Protein AF-A0A960L8F0-F1 (afdb_monomer)

Radius of gyration: 29.49 Å; Cα contacts (8 Å, |Δi|>4): 24; chains: 1; bounding box: 63×46×72 Å

Sequence (136 aa):
MMAVSHLLGERHRERATGEPYESGIVGTGELRGRLSINFYVVGLLFVIFDLEAAFLFAWAIVAVEAGWAGYAGMLVFLVLLGVGLVYEWRQGALDWGRTRRAIERALAARESSRRPVTLAGVPFERGTPVGTKGRR

pLDDT: mean 80.23, std 14.78, range [45.62, 97.44]

Foldseek 3Di:
DVVVCVVPPDDDDDPCPPADDDPPDHDDDDPPDPDDCLVVVVVVLVVVVVVLVVVVVVCVVCVVVCPPVSVVVNVVVVVVNVVVVVVCVVVCSVPPPPVVVVVVVVVVVVVVVDDPPPPPPDDDDPDDPPDDDDDD

Mean predicted aligned error: 14.18 Å

Structure (mmCIF, N/CA/C/O backbone):
data_AF-A0A960L8F0-F1
#
_entry.id   AF-A0A960L8F0-F1
#
loop_
_atom_site.group_PDB
_atom_site.id
_atom_site.type_symbol
_atom_site.label_atom_id
_atom_site.label_alt_id
_atom_site.label_comp_id
_atom_site.label_asym_id
_atom_site.label_entity_id
_atom_site.label_seq_id
_atom_site.pdbx_PDB_ins_code
_atom_site.Cartn_x
_atom_site.Cartn_y
_atom_site.Cartn_z
_atom_site.occupancy
_atom_site.B_iso_or_equiv
_atom_site.auth_seq_id
_atom_site.auth_comp_id
_atom_site.auth_asym_id
_atom_site.auth_atom_id
_atom_site.pdbx_PDB_model_num
ATOM 1 N N . MET A 1 1 ? 15.572 24.011 17.876 1.00 78.44 1 MET A N 1
ATOM 2 C CA . MET A 1 1 ? 14.372 24.502 18.592 1.00 78.44 1 MET A CA 1
ATOM 3 C C . MET A 1 1 ? 14.075 23.711 19.860 1.00 78.44 1 MET A C 1
ATOM 5 O O . MET A 1 1 ? 14.013 24.343 20.902 1.00 78.44 1 MET A O 1
ATOM 9 N N . MET A 1 2 ? 14.037 22.369 19.834 1.00 86.62 2 MET A N 1
ATOM 10 C CA . MET A 1 2 ? 13.869 21.559 21.062 1.00 86.62 2 MET A CA 1
ATOM 11 C C . MET A 1 2 ? 14.877 21.897 22.181 1.00 86.62 2 MET A C 1
ATOM 13 O O . MET A 1 2 ? 14.487 21.999 23.337 1.00 86.62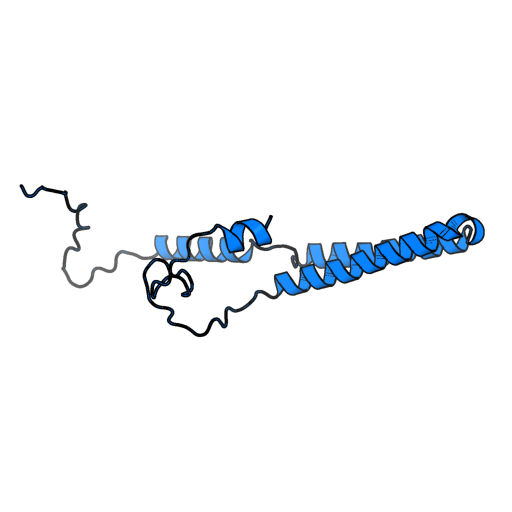 2 MET A O 1
ATOM 17 N N . ALA A 1 3 ? 16.151 22.157 21.846 1.00 90.94 3 ALA A N 1
ATOM 18 C CA . ALA A 1 3 ? 17.181 22.508 22.834 1.00 90.94 3 ALA A CA 1
ATOM 19 C C . ALA A 1 3 ? 16.942 23.864 23.529 1.00 90.94 3 ALA A C 1
ATOM 21 O O . ALA A 1 3 ? 17.107 23.969 24.737 1.00 90.94 3 ALA A O 1
ATOM 22 N N . VAL A 1 4 ? 16.507 24.886 22.783 1.00 92.00 4 VAL A N 1
ATOM 23 C CA . VAL A 1 4 ? 16.216 26.227 23.325 1.00 92.00 4 VAL A CA 1
ATOM 24 C C . VAL A 1 4 ? 14.974 26.177 24.217 1.00 92.00 4 VAL A C 1
ATOM 26 O O . VAL A 1 4 ? 15.001 26.700 25.327 1.00 92.00 4 VAL A O 1
ATOM 29 N N . SER A 1 5 ? 13.920 25.471 23.790 1.00 86.75 5 SER A N 1
ATOM 30 C CA . SER A 1 5 ? 12.716 25.254 24.605 1.00 86.75 5 SER A CA 1
ATOM 31 C C . SER A 1 5 ? 12.998 24.456 25.878 1.00 86.75 5 SER A C 1
ATOM 33 O O . SER A 1 5 ? 12.393 24.730 26.908 1.00 86.75 5 SER A O 1
ATOM 35 N N . HIS A 1 6 ? 13.928 23.498 25.843 1.00 87.56 6 HIS A N 1
ATOM 36 C CA . HIS A 1 6 ? 14.309 22.742 27.037 1.00 87.56 6 HIS A CA 1
ATOM 37 C C . HIS A 1 6 ? 15.108 23.576 28.054 1.00 87.56 6 HIS A C 1
ATOM 39 O O . HIS A 1 6 ? 15.070 23.266 29.247 1.00 87.56 6 HIS A O 1
ATOM 45 N N . LEU A 1 7 ? 15.832 24.603 27.585 1.00 90.38 7 LEU A N 1
ATOM 46 C CA . LEU A 1 7 ? 16.697 25.451 28.411 1.00 90.38 7 LEU A CA 1
ATOM 47 C C . LEU A 1 7 ? 15.962 26.671 28.992 1.00 90.38 7 LEU A C 1
ATOM 49 O O . LEU A 1 7 ? 16.208 27.028 30.137 1.00 90.38 7 LEU A O 1
ATOM 53 N N . LEU A 1 8 ? 15.071 27.299 28.214 1.00 90.25 8 LEU A N 1
ATOM 54 C CA . LEU A 1 8 ? 14.286 28.467 28.643 1.00 90.25 8 LEU A CA 1
ATOM 55 C C . LEU A 1 8 ? 12.900 28.102 29.212 1.00 90.25 8 LEU A C 1
ATOM 57 O O . LEU A 1 8 ? 12.235 28.965 29.776 1.00 90.25 8 LEU A O 1
ATOM 61 N N . GLY A 1 9 ? 12.434 26.861 29.038 1.00 85.50 9 GLY A N 1
ATOM 62 C CA . GLY A 1 9 ? 11.099 26.431 29.461 1.00 85.50 9 GLY A CA 1
ATOM 63 C C . GLY A 1 9 ? 10.983 26.200 30.969 1.00 85.50 9 GLY A C 1
ATOM 64 O O . GLY A 1 9 ? 11.744 25.424 31.551 1.00 85.50 9 GLY A O 1
ATOM 65 N N . GLU A 1 10 ? 9.988 26.830 31.592 1.00 81.38 10 GLU A N 1
ATOM 66 C CA . GLU A 1 10 ? 9.671 26.670 33.011 1.00 81.38 10 GLU A CA 1
ATOM 67 C C . GLU A 1 10 ? 9.116 25.264 33.297 1.00 81.38 10 GLU A C 1
ATOM 69 O O . GLU A 1 10 ? 8.148 24.808 32.681 1.00 81.38 10 GLU A O 1
ATOM 74 N N . ARG A 1 11 ? 9.750 24.536 34.224 1.00 78.00 11 ARG A N 1
ATOM 75 C CA . ARG A 1 11 ? 9.387 23.146 34.531 1.00 78.00 11 ARG A CA 1
ATOM 76 C C . ARG A 1 11 ? 8.406 23.087 35.690 1.00 78.00 11 ARG A C 1
ATOM 78 O O . ARG A 1 11 ? 8.777 23.356 36.827 1.00 78.00 11 ARG A O 1
ATOM 85 N N . HIS A 1 12 ? 7.196 22.624 35.410 1.00 74.19 12 HIS A N 1
ATOM 86 C CA . HIS A 1 12 ? 6.211 22.300 36.436 1.00 74.19 12 HIS A CA 1
ATOM 87 C C . HIS A 1 12 ? 6.348 20.818 36.824 1.00 74.19 12 HIS A C 1
ATOM 89 O O . HIS A 1 12 ? 6.437 19.942 35.963 1.00 74.19 12 HIS A O 1
ATOM 95 N N . ARG A 1 13 ? 6.439 20.537 38.130 1.00 73.38 13 ARG A N 1
ATOM 96 C CA . ARG A 1 13 ? 6.544 19.185 38.714 1.00 73.38 13 ARG A CA 1
ATOM 97 C C . ARG A 1 13 ? 5.380 18.952 39.673 1.00 73.38 13 ARG A C 1
ATOM 99 O O . ARG A 1 13 ? 5.570 18.755 40.871 1.00 73.38 13 ARG A O 1
ATOM 106 N N . GLU A 1 14 ? 4.167 19.010 39.147 1.00 77.94 14 GLU A N 1
ATOM 107 C CA . GLU A 1 14 ? 2.979 18.639 39.908 1.00 77.94 14 GLU A CA 1
ATOM 108 C C . GLU A 1 14 ? 2.716 17.140 39.749 1.00 77.94 14 GLU A C 1
ATOM 110 O O . GLU A 1 14 ? 3.110 16.528 38.753 1.00 77.94 14 GLU A O 1
ATOM 115 N N . ARG A 1 15 ? 2.055 16.525 40.738 1.00 72.75 15 ARG A N 1
ATOM 116 C CA . ARG A 1 15 ? 1.769 15.077 40.737 1.00 72.75 15 ARG A CA 1
ATOM 117 C C . ARG A 1 15 ? 1.085 14.614 39.444 1.00 72.75 15 ARG A C 1
ATOM 119 O O . ARG A 1 15 ? 1.444 13.570 38.923 1.00 72.75 15 ARG A O 1
ATOM 126 N N . ALA A 1 16 ? 0.178 15.428 38.907 1.00 73.44 16 ALA A N 1
ATOM 127 C CA . ALA A 1 16 ? -0.592 15.115 37.706 1.00 73.44 16 ALA A CA 1
ATOM 128 C C . ALA A 1 16 ? 0.160 15.362 36.381 1.00 73.44 16 ALA A C 1
ATOM 130 O O . ALA A 1 16 ? -0.305 14.931 35.333 1.00 73.44 16 ALA A O 1
ATOM 131 N N . THR A 1 17 ? 1.316 16.042 36.382 1.00 76.69 17 THR A N 1
ATOM 132 C CA . THR A 1 17 ? 2.021 16.426 35.140 1.00 76.69 17 THR A CA 1
ATOM 133 C C . THR A 1 17 ? 2.557 15.222 34.357 1.00 76.69 17 THR A C 1
ATOM 135 O O . THR A 1 17 ? 2.715 15.300 33.141 1.00 76.69 17 THR A O 1
ATOM 138 N N . GLY A 1 18 ? 2.860 14.116 35.044 1.00 81.06 18 GLY A N 1
ATOM 139 C CA . GLY A 1 18 ? 3.384 12.888 34.437 1.00 81.06 18 GLY A CA 1
ATOM 140 C C . GLY A 1 18 ? 2.356 11.770 34.272 1.00 81.06 18 GLY A C 1
ATOM 141 O O . GLY A 1 18 ? 2.732 10.678 33.849 1.00 81.06 18 GLY A O 1
ATOM 142 N N . GLU A 1 19 ? 1.095 12.007 34.635 1.00 82.50 19 GLU A N 1
ATOM 143 C CA . GLU A 1 19 ? 0.052 10.985 34.581 1.00 82.50 19 GLU A CA 1
ATOM 144 C C . GLU A 1 19 ? -0.705 11.037 33.241 1.00 82.50 19 GLU A C 1
ATOM 146 O O . GLU A 1 19 ? -0.929 12.125 32.700 1.00 82.50 19 GLU A O 1
ATOM 151 N N . PRO A 1 20 ? -1.100 9.881 32.669 1.00 83.50 20 PRO A N 1
ATOM 152 C CA . PRO A 1 20 ? -1.954 9.847 31.489 1.00 83.50 20 PRO A CA 1
ATOM 153 C C . PRO A 1 20 ? -3.260 10.614 31.716 1.00 83.50 20 PRO A C 1
ATOM 155 O O . PRO A 1 20 ? -3.881 10.525 32.772 1.00 83.50 20 PRO A O 1
ATOM 158 N N . TYR A 1 21 ? -3.699 11.353 30.699 1.00 83.25 21 TYR A N 1
ATOM 159 C CA . TYR A 1 21 ? -4.971 12.060 30.763 1.00 83.25 21 TYR A CA 1
ATOM 160 C C . TYR A 1 21 ? -6.140 11.070 30.727 1.00 83.25 21 TYR A C 1
ATOM 162 O O . TYR A 1 21 ? -6.380 10.429 29.705 1.00 83.25 21 TYR A O 1
ATOM 170 N N . GLU A 1 22 ? -6.911 11.009 31.811 1.00 84.94 22 GLU A N 1
ATOM 171 C CA . GLU A 1 22 ? -8.124 10.187 31.906 1.00 84.94 22 GLU A CA 1
ATOM 172 C C . GLU A 1 22 ? -9.354 11.014 32.313 1.00 84.94 22 GLU A C 1
ATOM 174 O O . GLU A 1 22 ? -10.148 10.611 33.150 1.00 84.94 22 GLU A O 1
ATOM 179 N N . SER A 1 23 ? -9.530 12.218 31.756 1.00 84.06 23 SER A N 1
ATOM 180 C CA . SER A 1 23 ? -10.713 13.064 32.027 1.00 84.06 23 SER A CA 1
ATOM 181 C C . SER A 1 23 ? -11.013 13.316 33.521 1.00 84.06 23 SER A C 1
ATOM 183 O O . SER A 1 23 ? -12.163 13.530 33.898 1.00 84.06 23 SER A O 1
ATOM 185 N N . GLY A 1 24 ? -9.978 13.337 34.370 1.00 81.50 24 GLY A N 1
ATOM 186 C CA . GLY A 1 24 ? -10.083 13.638 35.803 1.00 81.50 24 GLY A CA 1
ATOM 187 C C . GLY A 1 24 ? -10.261 12.426 36.724 1.00 81.50 24 GLY A C 1
ATOM 188 O O . GLY A 1 24 ? -10.433 12.625 37.927 1.00 81.50 24 GLY A O 1
ATOM 189 N N . ILE A 1 25 ? -10.210 11.197 36.199 1.00 79.50 25 ILE A N 1
ATOM 190 C CA . ILE A 1 25 ? -10.131 9.973 37.012 1.00 79.50 25 ILE A CA 1
ATOM 191 C C . ILE A 1 25 ? -8.691 9.450 37.089 1.00 79.50 25 ILE A C 1
ATOM 193 O O . ILE A 1 25 ? -7.843 9.808 36.277 1.00 79.50 25 ILE A O 1
ATOM 197 N N . VAL A 1 26 ? -8.407 8.637 38.109 1.00 79.50 26 VAL A N 1
ATOM 198 C CA . VAL A 1 26 ? -7.104 7.982 38.257 1.00 79.50 26 VAL A CA 1
ATOM 199 C C . VAL A 1 26 ? -7.001 6.780 37.325 1.00 79.50 26 VAL A C 1
ATOM 201 O O . VAL A 1 26 ? -7.906 5.940 37.304 1.00 79.50 26 VAL A O 1
ATOM 204 N N . GLY A 1 27 ? -5.847 6.692 36.657 1.00 70.50 27 GLY A N 1
ATOM 205 C CA . GLY A 1 27 ? -5.377 5.565 35.853 1.00 70.50 27 GLY A CA 1
ATOM 206 C C . GLY A 1 27 ? -5.727 4.210 36.430 1.00 70.50 27 GLY A C 1
ATOM 207 O O . GLY A 1 27 ? -4.970 3.681 37.242 1.00 70.50 27 GLY A O 1
ATOM 208 N N . THR A 1 28 ? -6.857 3.632 36.031 1.00 68.88 28 THR A N 1
ATOM 209 C CA . THR A 1 28 ? -7.307 2.329 36.539 1.00 68.88 28 THR A CA 1
ATOM 210 C C . THR A 1 28 ? -7.630 1.389 35.388 1.00 68.88 28 THR A C 1
ATOM 212 O O . THR A 1 28 ? -8.752 1.306 34.901 1.00 68.88 28 THR A O 1
ATOM 215 N N . GLY A 1 29 ? -6.622 0.626 34.961 1.00 66.31 29 GLY A N 1
ATOM 216 C CA . GLY A 1 29 ? -6.822 -0.476 34.025 1.00 66.31 29 GLY A CA 1
ATOM 217 C C . GLY A 1 29 ? -5.536 -0.990 33.388 1.00 66.31 29 GLY A C 1
ATOM 218 O O . GLY A 1 29 ? -4.615 -0.234 33.095 1.00 66.31 29 GLY A O 1
ATOM 219 N N . GLU A 1 30 ? -5.488 -2.296 33.114 1.00 67.94 30 GLU A N 1
ATOM 220 C CA . GLU A 1 30 ? -4.556 -2.820 32.118 1.00 67.94 30 GLU A CA 1
ATOM 221 C C . GLU A 1 30 ? -4.972 -2.294 30.734 1.00 67.94 30 GLU A C 1
ATOM 223 O O . GLU A 1 30 ? -6.057 -2.612 30.244 1.00 67.94 30 GLU A O 1
ATOM 228 N N . LEU A 1 31 ? -4.089 -1.539 30.070 1.00 62.88 31 LEU A N 1
ATOM 229 C CA . LEU A 1 31 ? -4.246 -1.030 28.696 1.00 62.88 31 LEU A CA 1
ATOM 230 C C . LEU A 1 31 ? -4.205 -2.136 27.616 1.00 62.88 31 LEU A C 1
ATOM 232 O O . LEU A 1 31 ? -3.688 -1.947 26.514 1.00 62.88 31 LEU A O 1
ATOM 236 N N . ARG A 1 32 ? -4.771 -3.316 27.877 1.00 66.38 32 ARG A N 1
ATOM 237 C CA . ARG A 1 32 ? -4.925 -4.367 26.861 1.00 66.38 32 ARG A CA 1
ATOM 238 C C . ARG A 1 32 ? -6.196 -4.119 26.058 1.00 66.38 32 ARG A C 1
ATOM 240 O O . ARG A 1 32 ? -7.137 -4.913 26.066 1.00 66.38 32 ARG A O 1
ATOM 247 N N . GLY A 1 33 ? -6.221 -2.988 25.359 1.00 66.12 33 GLY A N 1
ATOM 248 C CA . GLY A 1 33 ? -7.212 -2.746 24.321 1.00 66.12 33 GLY A CA 1
ATOM 249 C C . GLY A 1 33 ? -7.125 -3.853 23.270 1.00 66.12 33 GLY A C 1
ATOM 250 O O . GLY A 1 33 ? -6.035 -4.226 22.835 1.00 66.12 33 GLY A O 1
ATOM 251 N N . ARG A 1 34 ? -8.270 -4.408 22.858 1.00 72.25 34 ARG A N 1
ATOM 252 C CA . ARG A 1 34 ? -8.321 -5.326 21.714 1.00 72.25 34 ARG A CA 1
ATOM 253 C C . ARG A 1 34 ? -8.038 -4.505 20.459 1.00 72.25 34 ARG A C 1
ATOM 255 O O . ARG A 1 34 ? -8.944 -3.857 19.936 1.00 72.25 34 ARG A O 1
ATOM 262 N N . LEU A 1 35 ? -6.784 -4.495 20.008 1.00 75.50 35 LEU A N 1
ATOM 263 C CA . LEU A 1 35 ? -6.432 -3.895 18.725 1.00 75.50 35 LEU A CA 1
ATOM 264 C C . LEU A 1 35 ? -7.189 -4.652 17.629 1.00 75.50 35 LEU A C 1
ATOM 266 O O . LEU A 1 35 ? -7.169 -5.884 17.590 1.00 75.50 35 LEU A O 1
ATOM 270 N N . SER A 1 36 ? -7.912 -3.931 16.773 1.00 81.31 36 SER A N 1
ATOM 271 C CA . SER A 1 36 ? -8.655 -4.577 15.695 1.00 81.31 36 SER A CA 1
ATOM 272 C C . SER A 1 36 ? -7.688 -5.149 14.655 1.00 81.31 36 SER A C 1
ATOM 274 O O . SER A 1 36 ? -6.702 -4.513 14.280 1.00 81.31 36 SER A O 1
ATOM 276 N N . ILE A 1 37 ? -7.993 -6.352 14.159 1.00 86.06 37 ILE A N 1
ATOM 277 C CA . ILE A 1 37 ? -7.209 -7.035 13.113 1.00 86.06 37 ILE A CA 1
ATOM 278 C C . ILE A 1 37 ? -7.074 -6.178 11.843 1.00 86.06 37 ILE A C 1
ATOM 280 O O . ILE A 1 37 ? -6.080 -6.265 11.133 1.00 86.06 37 ILE A O 1
ATOM 284 N N . ASN A 1 38 ? -8.035 -5.285 11.591 1.00 85.38 38 ASN A N 1
ATOM 285 C CA . ASN A 1 38 ? -8.061 -4.418 10.415 1.00 85.38 38 ASN A CA 1
ATOM 286 C C . ASN A 1 38 ? -6.811 -3.527 10.301 1.00 85.38 38 ASN A C 1
ATOM 288 O O . ASN A 1 38 ? -6.367 -3.253 9.189 1.00 85.38 38 ASN A O 1
ATOM 292 N N . PHE A 1 39 ? -6.207 -3.103 11.421 1.00 86.81 39 PHE A N 1
ATOM 293 C CA . PHE A 1 39 ? -4.948 -2.346 11.381 1.00 86.81 39 PHE A CA 1
ATOM 294 C C . PHE A 1 39 ? -3.782 -3.191 10.858 1.00 86.81 39 PHE A C 1
ATOM 296 O O . PHE A 1 39 ? -2.953 -2.693 10.101 1.00 86.81 39 PHE A O 1
ATOM 303 N N . TYR A 1 40 ? -3.746 -4.475 11.223 1.00 90.12 40 TYR A N 1
ATOM 304 C CA . TYR A 1 40 ? -2.739 -5.407 10.728 1.00 90.12 40 TYR A CA 1
ATOM 305 C C . TYR A 1 40 ? -2.916 -5.675 9.233 1.00 90.12 40 TYR A C 1
ATOM 307 O O . TYR A 1 40 ? -1.934 -5.636 8.502 1.00 90.12 40 TYR A O 1
ATOM 315 N N . VAL A 1 41 ? -4.151 -5.883 8.762 1.00 90.56 41 VAL A N 1
ATOM 316 C CA . VAL A 1 41 ? -4.399 -6.176 7.340 1.00 90.56 41 VAL A CA 1
ATOM 317 C C . VAL A 1 41 ? -3.985 -5.006 6.445 1.00 90.56 41 VAL A C 1
ATOM 319 O O . VAL A 1 41 ? -3.313 -5.224 5.442 1.00 90.56 41 VAL A O 1
ATOM 322 N N . VAL A 1 42 ? -4.291 -3.763 6.834 1.00 90.19 42 VAL A N 1
ATOM 323 C CA . VAL A 1 42 ? -3.803 -2.581 6.098 1.00 90.19 42 VAL A CA 1
ATOM 324 C C . VAL A 1 42 ? -2.290 -2.472 6.141 1.00 90.19 42 VAL A C 1
ATOM 326 O O . VAL A 1 42 ? -1.684 -2.194 5.112 1.00 90.19 42 VAL A O 1
ATOM 329 N N . GLY A 1 43 ? -1.679 -2.697 7.306 1.00 93.75 43 GLY A N 1
ATOM 330 C CA . GLY A 1 43 ? -0.224 -2.658 7.438 1.00 93.75 43 GLY A CA 1
ATOM 331 C C . GLY A 1 43 ? 0.462 -3.699 6.555 1.00 93.75 43 GLY A C 1
ATOM 332 O O . GLY A 1 43 ? 1.424 -3.383 5.863 1.00 93.75 43 GLY A O 1
ATOM 333 N N . LEU A 1 44 ? -0.065 -4.923 6.520 1.00 93.19 44 LEU A N 1
ATOM 334 C CA . LEU A 1 44 ? 0.458 -5.993 5.678 1.00 93.19 44 LEU A CA 1
ATOM 335 C C . LEU A 1 44 ? 0.276 -5.682 4.186 1.00 93.19 44 LEU A C 1
ATOM 337 O O . LEU A 1 44 ? 1.218 -5.844 3.414 1.00 93.19 44 LEU A O 1
ATOM 341 N N . LEU A 1 45 ? -0.902 -5.194 3.786 1.00 92.25 45 LEU A N 1
ATOM 342 C CA . LEU A 1 45 ? -1.170 -4.790 2.405 1.00 92.25 45 LEU A CA 1
ATOM 343 C C . LEU A 1 45 ? -0.252 -3.642 1.965 1.00 92.25 45 LEU A C 1
ATOM 345 O O . LEU A 1 45 ? 0.249 -3.664 0.845 1.00 92.25 45 LEU A O 1
ATOM 349 N N . PHE A 1 46 ? 0.021 -2.685 2.856 1.00 93.12 46 PHE A N 1
ATOM 350 C CA . PHE A 1 46 ? 0.971 -1.604 2.604 1.00 93.12 46 PHE A CA 1
ATOM 351 C C . PHE A 1 46 ? 2.383 -2.138 2.345 1.00 93.12 46 PHE A C 1
ATOM 353 O O . PHE A 1 46 ? 2.988 -1.753 1.354 1.00 93.12 46 PHE A O 1
ATOM 360 N N . VAL A 1 47 ? 2.884 -3.062 3.172 1.00 96.06 47 VAL A N 1
ATOM 361 C CA . VAL A 1 47 ? 4.220 -3.659 2.981 1.00 96.06 47 VAL A CA 1
ATOM 362 C C . VAL A 1 47 ? 4.320 -4.410 1.652 1.00 96.06 47 VAL A C 1
ATOM 364 O O . VAL A 1 47 ? 5.322 -4.296 0.951 1.00 96.06 47 VAL A O 1
ATOM 367 N N . ILE A 1 48 ? 3.288 -5.173 1.290 1.00 94.88 48 ILE A N 1
ATOM 368 C CA . ILE A 1 48 ? 3.267 -5.935 0.035 1.00 94.88 48 ILE A CA 1
ATOM 369 C C . ILE A 1 48 ? 3.242 -4.992 -1.181 1.00 94.88 48 ILE A C 1
ATOM 371 O O . ILE A 1 48 ? 3.993 -5.205 -2.131 1.00 94.88 48 ILE A O 1
ATOM 375 N N . PHE A 1 49 ? 2.421 -3.940 -1.143 1.00 94.44 49 PHE A N 1
ATOM 376 C CA . PHE A 1 49 ? 2.335 -2.954 -2.223 1.00 94.44 49 PHE A CA 1
ATOM 377 C C . PHE A 1 49 ? 3.596 -2.074 -2.329 1.00 94.44 49 PHE A C 1
ATOM 379 O O . PHE A 1 49 ? 4.045 -1.754 -3.426 1.00 94.44 49 PHE A O 1
ATOM 386 N N . ASP A 1 50 ? 4.215 -1.717 -1.201 1.00 96.62 50 ASP A N 1
ATOM 387 C CA . ASP A 1 50 ? 5.495 -0.995 -1.177 1.00 96.62 50 ASP A CA 1
ATOM 388 C C . ASP A 1 50 ? 6.616 -1.835 -1.811 1.00 96.62 50 ASP A C 1
ATOM 390 O O . ASP A 1 50 ? 7.401 -1.347 -2.627 1.00 96.62 50 ASP A O 1
ATOM 394 N N . LEU A 1 51 ? 6.627 -3.142 -1.531 1.00 96.38 51 LEU A N 1
ATOM 395 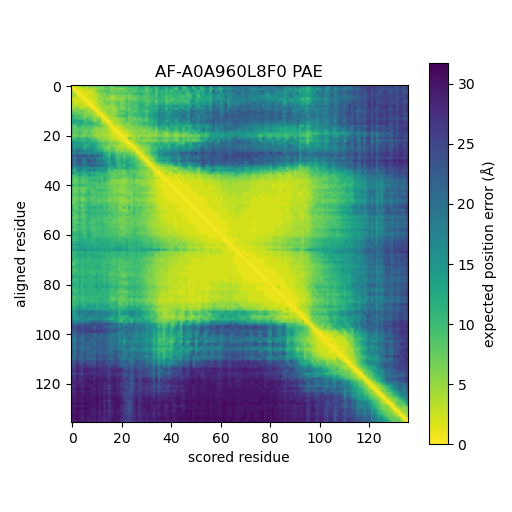C CA . LEU A 1 51 ? 7.544 -4.078 -2.173 1.00 96.38 51 LEU A CA 1
ATOM 396 C C . LEU A 1 51 ? 7.292 -4.186 -3.689 1.00 96.38 51 LEU A C 1
ATOM 398 O O . LEU A 1 51 ? 8.245 -4.238 -4.466 1.00 96.38 51 LEU A O 1
ATOM 402 N N . GLU A 1 52 ? 6.032 -4.183 -4.130 1.00 96.50 52 GLU A N 1
ATOM 403 C CA . GLU A 1 52 ? 5.679 -4.127 -5.556 1.00 96.50 52 GLU A CA 1
ATOM 404 C C . GLU A 1 52 ? 6.233 -2.867 -6.232 1.00 96.50 52 GLU A C 1
ATOM 406 O O . GLU A 1 52 ? 6.840 -2.963 -7.302 1.00 96.50 52 GLU A O 1
ATOM 411 N N . ALA A 1 53 ? 6.105 -1.703 -5.592 1.00 96.19 53 ALA A N 1
ATOM 412 C CA . ALA A 1 53 ? 6.672 -0.457 -6.099 1.00 96.19 53 ALA A CA 1
ATOM 413 C C . ALA A 1 53 ? 8.206 -0.518 -6.201 1.00 96.19 53 ALA A C 1
ATOM 415 O O . ALA A 1 53 ? 8.778 -0.057 -7.193 1.00 96.19 53 ALA A O 1
ATOM 416 N N . ALA A 1 54 ? 8.880 -1.138 -5.228 1.00 97.25 54 ALA A N 1
ATOM 417 C CA . ALA A 1 54 ? 10.324 -1.353 -5.284 1.00 97.25 54 ALA A CA 1
ATOM 418 C C . ALA A 1 54 ? 10.733 -2.242 -6.476 1.00 97.25 54 ALA A C 1
ATOM 420 O O . ALA A 1 54 ? 11.697 -1.925 -7.179 1.00 97.25 54 ALA A O 1
ATOM 421 N N . PHE A 1 55 ? 9.981 -3.314 -6.759 1.00 95.31 55 PHE A N 1
ATOM 422 C CA . PHE A 1 55 ? 10.214 -4.159 -7.937 1.00 95.31 55 PHE A CA 1
ATOM 423 C C . PHE A 1 55 ? 9.957 -3.419 -9.252 1.00 95.31 55 PHE A C 1
ATOM 425 O O . PHE A 1 55 ? 10.755 -3.541 -10.186 1.00 95.31 55 PHE A O 1
ATOM 432 N N . LEU A 1 56 ? 8.890 -2.618 -9.317 1.00 96.25 56 LEU A N 1
ATOM 433 C CA . LEU A 1 56 ? 8.603 -1.759 -10.465 1.00 96.25 56 LEU A CA 1
ATOM 434 C C . LEU A 1 56 ? 9.752 -0.788 -10.728 1.00 96.25 56 LEU A C 1
ATOM 436 O O . LEU A 1 56 ? 10.156 -0.630 -11.877 1.00 96.25 56 LEU A O 1
ATOM 440 N N . PHE A 1 57 ? 10.315 -0.186 -9.681 1.00 96.75 57 PHE A N 1
ATOM 441 C CA . PHE A 1 57 ? 11.441 0.734 -9.809 1.00 96.75 57 PHE A CA 1
ATOM 442 C C . PHE A 1 57 ? 12.715 0.024 -10.282 1.00 96.75 57 PHE A C 1
ATOM 444 O O . PHE A 1 57 ? 13.375 0.494 -11.207 1.00 96.75 57 PHE A O 1
ATOM 451 N N . ALA A 1 58 ? 13.039 -1.133 -9.698 1.00 95.69 58 ALA A N 1
ATOM 452 C CA . ALA A 1 58 ? 14.202 -1.921 -10.100 1.00 95.69 58 ALA A CA 1
ATOM 453 C C . ALA A 1 58 ? 14.128 -2.347 -11.575 1.00 95.69 58 ALA A C 1
ATOM 455 O O . ALA A 1 58 ? 15.111 -2.239 -12.306 1.00 95.69 58 ALA A O 1
ATOM 456 N N . TRP A 1 59 ? 12.954 -2.783 -12.033 1.00 96.56 59 TRP A N 1
ATOM 457 C CA . TRP A 1 59 ? 12.724 -3.099 -13.442 1.00 96.56 59 TRP A CA 1
ATOM 458 C C . TRP A 1 59 ? 12.721 -1.857 -14.333 1.00 96.56 59 TRP A C 1
ATOM 460 O O . TRP A 1 59 ? 13.263 -1.916 -15.431 1.00 96.56 59 TRP A O 1
ATOM 470 N N . ALA A 1 60 ? 12.162 -0.732 -13.875 1.00 96.12 60 ALA A N 1
ATOM 471 C CA . ALA A 1 60 ? 12.114 0.509 -14.647 1.00 96.12 60 ALA A CA 1
ATOM 472 C C . ALA A 1 60 ? 13.513 0.989 -15.061 1.00 96.12 60 ALA A C 1
ATOM 474 O O . ALA A 1 60 ? 13.666 1.533 -16.154 1.00 96.12 60 ALA A O 1
ATOM 475 N N . ILE A 1 61 ? 14.533 0.736 -14.230 1.00 97.31 61 ILE A N 1
ATOM 476 C CA . ILE A 1 61 ? 15.936 1.054 -14.538 1.00 97.31 61 ILE A CA 1
ATOM 477 C C . ILE A 1 61 ? 16.444 0.281 -15.768 1.00 97.31 61 ILE A C 1
ATOM 479 O O . ILE A 1 61 ? 17.254 0.819 -16.514 1.00 97.31 61 ILE A O 1
ATOM 483 N N . VAL A 1 62 ? 15.970 -0.949 -15.992 1.00 96.38 62 VAL A N 1
ATOM 484 C CA . VAL A 1 62 ? 16.433 -1.857 -17.064 1.00 96.38 62 VAL A CA 1
ATOM 485 C C . VAL A 1 62 ? 15.337 -2.189 -18.083 1.00 96.38 62 VAL A C 1
ATOM 487 O O . VAL A 1 62 ? 15.397 -3.200 -18.786 1.00 96.38 62 VAL A O 1
ATOM 490 N N . ALA A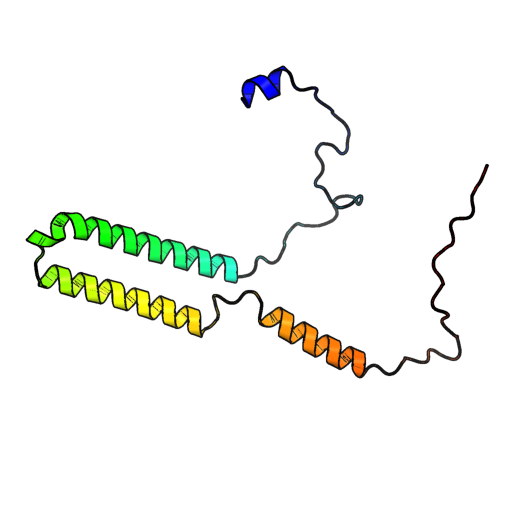 1 63 ? 14.271 -1.387 -18.132 1.00 95.06 63 ALA A N 1
ATOM 491 C CA . ALA A 1 63 ? 13.058 -1.731 -18.872 1.00 95.06 63 ALA A CA 1
ATOM 492 C C . ALA A 1 63 ? 13.304 -1.857 -20.385 1.00 95.06 63 ALA A C 1
ATOM 494 O O . ALA A 1 63 ? 12.658 -2.668 -21.051 1.00 95.06 63 ALA A O 1
ATOM 495 N N . VAL A 1 64 ? 14.252 -1.081 -20.921 1.00 95.06 64 VAL A N 1
ATOM 496 C CA . VAL A 1 64 ? 14.609 -1.099 -22.345 1.00 95.06 64 VAL A CA 1
ATOM 497 C C . VAL A 1 64 ? 15.373 -2.377 -22.689 1.00 95.06 64 VAL A C 1
ATOM 499 O O . VAL A 1 64 ? 15.036 -3.040 -23.670 1.00 95.06 64 VAL A O 1
ATOM 502 N N . GLU A 1 65 ? 16.350 -2.765 -21.868 1.00 95.56 65 GLU A N 1
ATOM 503 C CA . GLU A 1 65 ? 17.145 -3.981 -22.060 1.00 95.56 65 GLU A CA 1
ATOM 504 C C . GLU A 1 65 ? 16.319 -5.251 -21.826 1.00 95.56 65 GLU A C 1
ATOM 506 O O . GLU A 1 65 ? 16.509 -6.255 -22.513 1.00 95.56 65 GLU A O 1
ATOM 511 N N . ALA A 1 66 ? 15.375 -5.209 -20.884 1.00 93.50 66 ALA A N 1
ATOM 512 C CA . ALA A 1 66 ? 14.492 -6.332 -20.575 1.00 93.50 66 ALA A CA 1
ATOM 513 C C . ALA A 1 66 ? 13.466 -6.619 -21.693 1.00 93.50 66 ALA A C 1
ATOM 515 O O . ALA A 1 66 ? 12.936 -7.735 -21.786 1.00 93.50 66 ALA A O 1
ATOM 516 N N .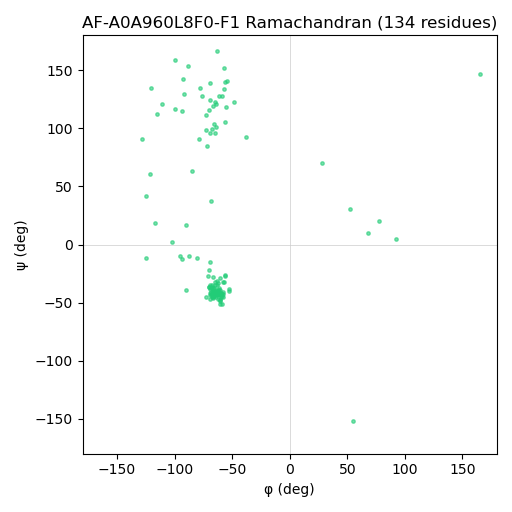 GLY A 1 67 ? 13.182 -5.624 -22.542 1.00 94.81 67 GLY A N 1
ATOM 517 C CA . GLY A 1 67 ? 12.317 -5.742 -23.712 1.00 94.81 67 GLY A CA 1
ATOM 518 C C . GLY A 1 67 ? 10.911 -6.273 -23.403 1.00 94.81 67 GLY A C 1
ATOM 519 O O . GLY A 1 67 ? 10.370 -6.127 -22.305 1.00 94.81 67 GLY A O 1
ATOM 520 N N . TRP A 1 68 ? 10.300 -6.930 -24.391 1.00 96.19 68 TRP A N 1
ATOM 521 C CA . TRP A 1 68 ? 8.923 -7.431 -24.297 1.00 96.19 68 TRP A CA 1
ATOM 522 C C . TRP A 1 68 ? 8.723 -8.520 -23.242 1.00 96.19 68 TRP A C 1
ATOM 524 O O . TRP A 1 68 ? 7.659 -8.586 -22.630 1.00 96.19 68 TRP A O 1
ATOM 534 N N . ALA A 1 69 ? 9.738 -9.355 -23.006 1.00 94.88 69 ALA A N 1
ATOM 535 C CA . ALA A 1 69 ? 9.672 -10.396 -21.985 1.00 94.88 69 ALA A CA 1
ATOM 536 C C . ALA A 1 69 ? 9.620 -9.785 -20.577 1.00 94.88 69 ALA A C 1
ATOM 538 O O . ALA A 1 69 ? 8.770 -10.171 -19.774 1.00 94.88 69 ALA A O 1
ATOM 539 N N . GLY A 1 70 ? 10.467 -8.786 -20.301 1.00 94.31 70 GLY A N 1
ATOM 54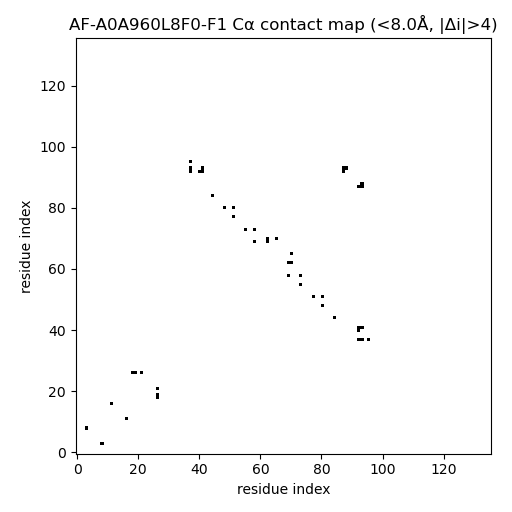0 C CA . GLY A 1 70 ? 10.430 -8.041 -19.042 1.00 94.31 70 GLY A CA 1
ATOM 541 C C . GLY A 1 70 ? 9.118 -7.288 -18.848 1.00 94.31 70 GLY A C 1
ATOM 542 O O . GLY A 1 70 ? 8.535 -7.342 -17.770 1.00 94.31 70 GLY A O 1
ATOM 543 N N . TYR A 1 71 ? 8.614 -6.651 -19.907 1.00 95.69 71 TYR A N 1
ATOM 544 C CA . TYR A 1 71 ? 7.320 -5.969 -19.876 1.00 95.69 71 TYR A CA 1
ATOM 545 C C . TYR A 1 71 ? 6.159 -6.919 -19.552 1.00 95.69 71 TYR A C 1
ATOM 547 O O . TYR A 1 71 ? 5.367 -6.635 -18.655 1.00 95.69 71 TYR A O 1
ATOM 555 N N . ALA A 1 72 ? 6.070 -8.066 -20.233 1.00 97.44 72 ALA A N 1
ATOM 556 C CA . ALA A 1 72 ? 5.031 -9.059 -19.967 1.00 97.44 72 ALA A CA 1
ATOM 557 C C . ALA A 1 72 ? 5.140 -9.628 -18.543 1.00 97.44 72 ALA A C 1
ATOM 559 O O . ALA A 1 72 ? 4.126 -9.766 -17.860 1.00 97.44 72 ALA A O 1
ATOM 560 N N . GLY A 1 73 ? 6.365 -9.899 -18.076 1.00 96.06 73 GLY A N 1
ATOM 561 C CA . GLY A 1 73 ? 6.619 -10.328 -16.702 1.00 96.06 73 GLY A CA 1
ATOM 562 C C . GLY A 1 73 ? 6.141 -9.302 -15.675 1.00 96.06 73 GLY A C 1
ATOM 563 O O . GLY A 1 73 ? 5.443 -9.662 -14.727 1.00 96.06 73 GLY A O 1
ATOM 564 N N . MET A 1 74 ? 6.440 -8.019 -15.899 1.00 95.81 74 MET A N 1
ATOM 565 C CA . MET A 1 74 ? 6.006 -6.950 -15.003 1.00 95.81 74 MET A CA 1
ATOM 566 C C . MET A 1 74 ? 4.489 -6.741 -15.030 1.00 95.81 74 MET A C 1
ATOM 568 O O . MET A 1 74 ? 3.872 -6.518 -13.991 1.00 95.81 74 MET A O 1
ATOM 572 N N . LEU A 1 75 ? 3.862 -6.872 -16.201 1.00 96.50 75 LEU A N 1
ATOM 573 C CA . LEU A 1 75 ? 2.411 -6.779 -16.326 1.00 96.50 75 LEU A CA 1
ATOM 574 C C . LEU A 1 75 ? 1.708 -7.896 -15.541 1.00 96.50 75 LEU A C 1
ATOM 576 O O . LEU A 1 75 ? 0.738 -7.633 -14.833 1.00 96.50 75 LEU A O 1
ATOM 580 N N . VAL A 1 76 ? 2.210 -9.133 -15.628 1.00 97.12 76 VAL A N 1
ATOM 581 C CA . VAL A 1 76 ? 1.687 -10.267 -14.847 1.00 97.12 76 VAL A CA 1
ATOM 582 C C . VAL A 1 76 ? 1.858 -10.023 -13.350 1.00 97.12 76 VAL A C 1
ATOM 584 O O . VAL A 1 76 ? 0.925 -10.273 -12.590 1.00 97.12 76 VAL A O 1
ATOM 587 N N . PHE A 1 77 ? 3.015 -9.507 -12.932 1.00 95.38 77 PHE A N 1
ATOM 588 C CA . PHE A 1 77 ? 3.274 -9.161 -11.536 1.00 95.38 77 PHE A CA 1
ATOM 589 C C . PHE A 1 77 ? 2.263 -8.128 -11.012 1.00 95.38 77 PHE A C 1
ATOM 591 O O . PHE A 1 77 ? 1.579 -8.399 -10.025 1.00 95.38 77 PHE A O 1
ATOM 598 N N . LEU A 1 78 ? 2.070 -7.021 -11.738 1.00 96.19 78 LEU A N 1
ATOM 599 C CA . LEU A 1 78 ? 1.111 -5.966 -11.392 1.00 96.19 78 LEU A CA 1
ATOM 600 C C . LEU A 1 78 ? -0.330 -6.500 -11.290 1.00 96.19 78 LEU A C 1
ATOM 602 O O . LEU A 1 78 ? -1.079 -6.172 -10.370 1.00 96.19 78 LEU A O 1
ATOM 606 N N . VAL A 1 79 ? -0.736 -7.360 -12.230 1.00 97.06 79 VAL A N 1
ATOM 607 C CA . VAL A 1 79 ? -2.076 -7.969 -12.222 1.00 97.06 79 VAL A CA 1
ATOM 608 C C . VAL A 1 79 ? -2.249 -8.914 -11.036 1.00 97.06 79 VAL A C 1
ATOM 610 O O . VAL A 1 79 ? -3.318 -8.923 -10.429 1.00 97.06 79 VAL A O 1
ATOM 613 N N . LEU A 1 80 ? -1.226 -9.692 -10.676 1.00 96.25 80 LEU A N 1
ATOM 614 C CA . LEU A 1 80 ? -1.296 -10.634 -9.560 1.00 96.25 80 LEU A CA 1
ATOM 615 C C . LEU A 1 80 ? -1.577 -9.909 -8.234 1.00 96.25 80 LEU A C 1
ATOM 617 O O . LEU A 1 80 ? -2.488 -10.293 -7.495 1.00 96.25 80 LEU A O 1
ATOM 621 N N . LEU A 1 81 ? -0.839 -8.829 -7.966 1.00 94.12 81 LEU A N 1
ATOM 622 C CA . LEU A 1 81 ? -1.055 -7.978 -6.794 1.00 94.12 81 LEU A CA 1
ATOM 623 C C . LEU A 1 81 ? -2.378 -7.211 -6.875 1.00 94.12 81 LEU A C 1
ATOM 625 O O . LEU A 1 81 ? -3.127 -7.174 -5.895 1.00 94.12 81 LEU A O 1
ATOM 629 N N . GLY A 1 82 ? -2.733 -6.697 -8.055 1.00 95.44 82 GLY A N 1
ATOM 630 C CA . GLY A 1 82 ? -4.019 -6.045 -8.299 1.00 95.44 82 GLY A CA 1
ATOM 631 C C . GLY A 1 82 ? -5.222 -6.951 -8.013 1.00 95.44 82 GLY A C 1
ATOM 632 O O . GLY A 1 82 ? -6.195 -6.514 -7.396 1.00 95.44 82 GLY A O 1
ATOM 633 N N . VAL A 1 83 ? -5.157 -8.233 -8.385 1.00 95.94 83 VAL A N 1
ATOM 634 C CA . VAL A 1 83 ? -6.191 -9.226 -8.048 1.00 95.94 83 VAL A CA 1
ATOM 635 C C . VAL A 1 83 ? -6.255 -9.456 -6.539 1.00 95.94 83 VAL A C 1
ATOM 637 O O . VAL A 1 83 ? -7.357 -9.496 -5.989 1.00 95.94 83 VAL A O 1
ATOM 640 N N . GLY A 1 84 ? -5.108 -9.546 -5.859 1.00 92.69 84 GLY A N 1
ATOM 641 C CA . GLY A 1 84 ? -5.050 -9.628 -4.396 1.00 92.69 84 GLY A CA 1
ATOM 642 C C . GLY A 1 84 ? -5.726 -8.432 -3.716 1.00 92.69 84 GLY A C 1
ATOM 643 O O . GLY A 1 84 ? -6.563 -8.612 -2.830 1.00 92.69 84 GLY A O 1
ATOM 644 N N . LEU A 1 85 ? -5.455 -7.215 -4.196 1.00 93.00 85 LEU A N 1
ATOM 645 C CA . LEU A 1 85 ? -6.083 -5.988 -3.701 1.00 93.00 85 LEU A CA 1
ATOM 646 C C . LEU A 1 85 ? -7.602 -5.990 -3.913 1.00 93.00 85 LEU A C 1
ATOM 648 O O . LEU A 1 85 ? -8.362 -5.680 -2.993 1.00 93.00 85 LEU A O 1
ATOM 652 N N . VAL A 1 86 ? -8.064 -6.361 -5.111 1.00 94.38 86 VAL A N 1
ATOM 653 C CA . VAL A 1 86 ? -9.502 -6.459 -5.407 1.00 94.38 86 VAL A CA 1
ATOM 654 C C . VAL A 1 86 ? -10.162 -7.506 -4.511 1.00 94.38 86 VAL A C 1
ATOM 656 O O . VAL A 1 86 ? -11.251 -7.261 -3.990 1.00 94.38 86 VAL A O 1
ATOM 659 N N . TYR A 1 87 ? -9.512 -8.649 -4.294 1.00 93.19 87 TYR A N 1
ATOM 660 C CA . TYR A 1 87 ? -10.018 -9.711 -3.432 1.00 93.19 87 TYR A CA 1
ATOM 661 C C . TYR A 1 87 ? -10.200 -9.237 -1.982 1.00 93.19 87 TYR A C 1
ATOM 663 O O . TYR A 1 87 ? -11.304 -9.346 -1.440 1.00 93.19 87 TYR A O 1
ATOM 671 N N . GLU A 1 88 ? -9.177 -8.621 -1.386 1.00 90.31 88 GLU A N 1
ATOM 672 C CA . GLU A 1 88 ? -9.245 -8.058 -0.028 1.00 90.31 88 GLU A CA 1
ATOM 673 C C . GLU A 1 88 ? -10.295 -6.944 0.093 1.00 90.31 88 GLU A C 1
ATOM 675 O O . GLU A 1 88 ? -11.039 -6.856 1.081 1.00 90.31 88 GLU A O 1
ATOM 680 N N . TRP A 1 89 ? -10.435 -6.119 -0.948 1.00 88.94 89 TRP A N 1
ATOM 681 C CA . TRP A 1 89 ? -11.469 -5.091 -0.989 1.00 88.94 89 TRP A CA 1
ATOM 682 C C . TRP A 1 89 ? -12.877 -5.694 -1.000 1.00 88.94 89 TRP A C 1
ATOM 684 O O . TRP A 1 89 ? -13.752 -5.235 -0.255 1.00 88.94 89 TRP A O 1
ATOM 694 N N . ARG A 1 90 ? -13.098 -6.765 -1.776 1.00 88.44 90 ARG A N 1
ATOM 695 C CA . ARG A 1 90 ? -14.384 -7.481 -1.800 1.00 88.44 90 ARG A CA 1
ATOM 696 C C . ARG A 1 90 ? -14.686 -8.195 -0.487 1.00 88.44 90 ARG A C 1
ATOM 698 O O . ARG A 1 90 ? -15.849 -8.214 -0.089 1.00 88.44 90 ARG A O 1
ATOM 705 N N . GLN A 1 91 ? -13.674 -8.726 0.197 1.00 84.19 91 GLN A N 1
ATOM 706 C CA . GLN A 1 91 ? -13.834 -9.309 1.534 1.00 84.19 91 GLN A CA 1
ATOM 707 C C . GLN A 1 91 ? -14.138 -8.261 2.615 1.00 84.19 91 GLN A C 1
ATOM 709 O O . GLN A 1 91 ? -14.619 -8.597 3.696 1.00 84.19 91 GLN A O 1
ATOM 714 N N . GLY A 1 92 ? -13.923 -6.975 2.326 1.00 80.56 92 GLY A N 1
ATOM 715 C CA . GLY A 1 92 ? -14.220 -5.902 3.264 1.00 80.56 92 GLY A CA 1
ATOM 716 C C . GLY A 1 92 ? -13.182 -5.758 4.371 1.00 80.56 92 GLY A C 1
ATOM 717 O O . GLY A 1 92 ? -13.483 -5.114 5.375 1.00 80.56 92 GLY A O 1
ATOM 718 N N . ALA A 1 93 ? -11.969 -6.284 4.171 1.00 79.12 93 ALA A N 1
ATOM 719 C CA . ALA A 1 93 ? -10.815 -6.015 5.031 1.00 79.12 93 ALA A CA 1
ATOM 720 C C . ALA A 1 93 ? -10.524 -4.507 5.151 1.00 79.12 93 ALA A C 1
ATOM 722 O O . ALA A 1 93 ? -10.014 -4.031 6.163 1.00 79.12 93 ALA A O 1
ATOM 723 N N . LEU A 1 94 ? -10.929 -3.759 4.121 1.00 79.19 94 LEU A N 1
ATOM 724 C CA . LEU A 1 94 ? -10.857 -2.308 4.027 1.00 79.19 94 LEU A CA 1
ATOM 725 C C . LEU A 1 94 ? -12.106 -1.570 4.565 1.00 79.19 94 LEU A C 1
ATOM 727 O O . LEU A 1 94 ? -12.309 -0.401 4.238 1.00 79.19 94 LEU A O 1
ATOM 731 N N . ASP A 1 95 ? -12.985 -2.199 5.351 1.00 78.81 95 ASP A N 1
ATOM 732 C CA . ASP A 1 95 ? -14.160 -1.510 5.907 1.00 78.81 95 ASP A CA 1
ATOM 733 C C . ASP A 1 95 ? -14.120 -1.419 7.439 1.00 78.81 95 ASP A C 1
ATOM 735 O O . ASP A 1 95 ? -14.265 -2.403 8.164 1.00 78.81 95 ASP A O 1
ATOM 739 N N . TRP A 1 96 ? -13.967 -0.192 7.941 1.00 72.69 96 TRP A N 1
ATOM 740 C CA . TRP A 1 96 ? -13.900 0.120 9.373 1.00 72.69 96 TRP A CA 1
ATOM 741 C C . TRP A 1 96 ? -15.275 0.355 10.014 1.00 72.69 96 TRP A C 1
ATOM 743 O O . TRP A 1 96 ? -15.370 0.445 11.238 1.00 72.69 96 TRP A O 1
ATOM 753 N N . GLY A 1 97 ? -16.355 0.467 9.228 1.00 65.81 97 GLY A N 1
ATOM 754 C CA . GLY A 1 97 ? -17.621 1.046 9.700 1.00 65.81 97 GLY A CA 1
ATOM 755 C C . GLY A 1 97 ? -18.870 0.178 9.545 1.00 65.81 97 GLY A C 1
ATOM 756 O O . GLY A 1 97 ? -19.923 0.527 10.090 1.00 65.81 97 GLY A O 1
ATOM 757 N N . ARG A 1 98 ? -18.824 -0.934 8.802 1.00 61.84 98 ARG A N 1
ATOM 758 C CA . ARG A 1 98 ? -20.023 -1.776 8.601 1.00 61.84 98 ARG A CA 1
ATOM 759 C C . ARG A 1 98 ? -20.539 -2.426 9.888 1.00 61.84 98 ARG A C 1
ATOM 761 O O . ARG A 1 98 ? -21.745 -2.391 10.130 1.00 61.84 98 ARG A O 1
ATOM 768 N N . THR A 1 99 ? -19.657 -2.929 10.746 1.00 62.41 99 THR A N 1
ATOM 769 C CA . THR A 1 99 ? -20.058 -3.637 11.974 1.00 62.41 99 THR A CA 1
ATOM 770 C C . THR A 1 99 ? -20.747 -2.714 12.981 1.00 62.41 99 THR A C 1
ATOM 772 O O . THR A 1 99 ? -21.778 -3.074 13.544 1.00 62.41 99 THR A O 1
ATOM 775 N N . ARG A 1 100 ? -20.243 -1.484 13.155 1.00 66.88 100 ARG A N 1
ATOM 776 C CA . ARG A 1 100 ? -20.819 -0.509 14.094 1.00 66.88 100 ARG A CA 1
ATOM 777 C C . ARG A 1 100 ? -22.242 -0.107 13.697 1.00 66.88 100 ARG A C 1
ATOM 779 O O . ARG A 1 100 ? -23.143 -0.150 14.526 1.00 66.88 100 ARG A O 1
ATOM 786 N N . ARG A 1 101 ? -22.466 0.167 12.407 1.00 67.75 101 ARG A N 1
ATOM 787 C CA . ARG A 1 101 ? -23.792 0.528 11.874 1.00 67.75 101 ARG A CA 1
ATOM 788 C C . ARG A 1 101 ? -24.808 -0.609 11.991 1.00 67.75 101 ARG A C 1
ATOM 790 O O . ARG A 1 101 ? -25.986 -0.351 12.218 1.00 67.75 101 ARG A O 1
ATOM 797 N N . ALA A 1 102 ? -24.374 -1.861 11.840 1.00 70.44 102 ALA A N 1
ATOM 798 C CA . ALA A 1 102 ? -25.245 -3.021 12.024 1.00 70.44 102 ALA A CA 1
ATOM 799 C C . ALA A 1 102 ? -25.663 -3.197 13.496 1.00 70.44 102 ALA A C 1
ATOM 801 O O . ALA A 1 102 ? -26.841 -3.421 13.774 1.00 70.44 102 ALA A O 1
ATOM 802 N N . ILE A 1 103 ? -24.724 -3.026 14.434 1.00 71.88 103 ILE A N 1
ATOM 803 C CA . ILE A 1 103 ? -24.997 -3.095 15.877 1.00 71.88 10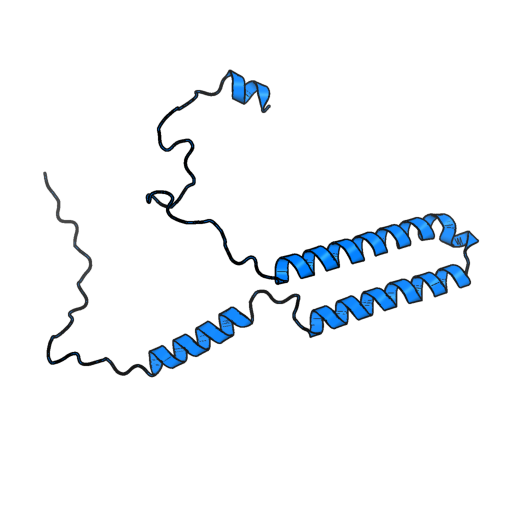3 ILE A CA 1
ATOM 804 C C . ILE A 1 103 ? -25.896 -1.936 16.319 1.00 71.88 103 ILE A C 1
ATOM 806 O O . ILE A 1 103 ? -26.879 -2.174 17.010 1.00 71.88 103 ILE A O 1
ATOM 810 N N . GLU A 1 104 ? -25.624 -0.704 15.885 1.00 78.06 104 GLU A N 1
ATOM 811 C CA . GLU A 1 104 ? -26.445 0.469 16.220 1.00 78.06 104 GLU A CA 1
ATOM 812 C C . GLU A 1 104 ? -27.892 0.310 15.741 1.00 78.06 104 GLU A C 1
ATOM 814 O O . GLU A 1 104 ? -28.819 0.581 16.498 1.00 78.06 104 GLU A O 1
ATOM 819 N N . ARG A 1 105 ? -28.114 -0.219 14.529 1.00 79.12 105 ARG A N 1
ATOM 820 C CA . ARG A 1 105 ? -29.469 -0.526 14.037 1.00 79.12 105 ARG A CA 1
ATOM 821 C C . ARG A 1 105 ? -30.154 -1.616 14.860 1.00 79.12 105 ARG A C 1
ATOM 823 O O . ARG A 1 105 ? -31.339 -1.494 15.158 1.00 79.12 105 ARG A O 1
ATOM 830 N N . ALA A 1 106 ? -29.424 -2.664 15.243 1.00 77.94 106 ALA A N 1
ATOM 831 C CA . ALA A 1 106 ? -29.961 -3.734 16.082 1.00 77.94 106 ALA A CA 1
ATOM 832 C C . ALA A 1 106 ? -30.290 -3.247 17.507 1.00 77.94 106 ALA A C 1
ATOM 834 O O . ALA A 1 106 ? -31.292 -3.669 18.086 1.00 77.94 106 ALA A O 1
ATOM 835 N N . LEU A 1 107 ? -29.483 -2.337 18.060 1.00 79.75 107 LEU A N 1
ATOM 836 C CA . LEU A 1 107 ? -29.736 -1.689 19.348 1.00 79.75 107 LEU A CA 1
ATOM 837 C C . LEU A 1 107 ? -30.929 -0.731 19.267 1.00 79.75 107 LEU A C 1
ATOM 839 O O . LEU A 1 107 ? -31.831 -0.841 20.092 1.00 79.75 107 LEU A O 1
ATOM 843 N N . ALA A 1 108 ? -31.000 0.116 18.239 1.00 84.19 108 ALA A N 1
ATOM 844 C CA . ALA A 1 108 ? -32.125 1.025 18.016 1.00 84.19 108 ALA A CA 1
ATOM 845 C C . ALA A 1 108 ? -33.455 0.267 17.835 1.00 84.19 108 ALA A C 1
ATOM 847 O O . ALA A 1 108 ? -34.480 0.657 18.393 1.00 84.19 108 ALA A O 1
ATOM 848 N N . ALA A 1 109 ? -33.438 -0.870 17.130 1.00 80.50 109 ALA A N 1
ATOM 849 C CA . ALA A 1 109 ? -34.606 -1.742 16.994 1.00 80.50 109 ALA A CA 1
ATOM 850 C C . ALA A 1 109 ? -35.025 -2.385 18.333 1.00 80.50 109 ALA A C 1
ATOM 852 O O . ALA A 1 109 ? -36.216 -2.512 18.619 1.00 80.50 109 ALA A O 1
ATOM 853 N N . ARG A 1 110 ? -34.061 -2.758 19.188 1.00 73.31 110 ARG A N 1
ATOM 854 C CA . ARG A 1 110 ? -34.337 -3.279 20.540 1.00 73.31 110 ARG A CA 1
ATOM 855 C C . ARG A 1 110 ? -34.865 -2.208 21.487 1.00 73.31 110 ARG A C 1
ATOM 857 O O . ARG A 1 110 ? -35.720 -2.513 22.314 1.00 73.31 110 ARG A O 1
ATOM 864 N N . GLU A 1 111 ? -34.378 -0.981 21.371 1.00 75.81 111 GLU A N 1
ATOM 865 C CA . GLU A 1 111 ? -34.831 0.148 22.181 1.00 75.81 111 GLU A CA 1
ATOM 866 C C . GLU A 1 111 ? -36.260 0.558 21.814 1.00 75.81 111 GLU A C 1
ATOM 868 O O . GLU A 1 111 ? -37.097 0.697 22.701 1.00 75.81 111 GLU A O 1
ATOM 873 N N . SER A 1 112 ? -36.591 0.577 20.518 1.00 69.56 112 SER A N 1
ATOM 874 C CA . SER A 1 112 ? -37.971 0.757 20.044 1.00 69.56 112 SER A CA 1
ATOM 875 C C . SER A 1 112 ? -38.930 -0.341 20.524 1.00 69.56 112 SER A C 1
ATOM 877 O O . SER A 1 112 ? -40.128 -0.091 20.639 1.00 69.56 112 SER A O 1
ATOM 879 N N . SER A 1 113 ? -38.436 -1.560 20.768 1.00 68.12 113 SER A N 1
ATOM 880 C CA . SER A 1 113 ? -39.257 -2.696 21.206 1.00 68.12 113 SER A CA 1
ATOM 881 C C . SER A 1 113 ? -39.281 -2.885 22.728 1.00 68.12 113 SER A C 1
ATOM 883 O O . SER A 1 113 ? -40.081 -3.685 23.228 1.00 68.12 113 SER A O 1
ATOM 885 N N . ARG A 1 114 ? -38.440 -2.170 23.488 1.00 68.44 114 ARG A N 1
ATOM 886 C CA . ARG A 1 114 ? -38.533 -2.136 24.950 1.00 68.44 114 ARG A CA 1
ATOM 887 C C . ARG A 1 114 ? -39.755 -1.308 25.330 1.00 68.44 114 ARG A C 1
ATOM 889 O O . ARG A 1 114 ? -39.710 -0.085 25.394 1.00 68.44 114 ARG A O 1
ATOM 896 N 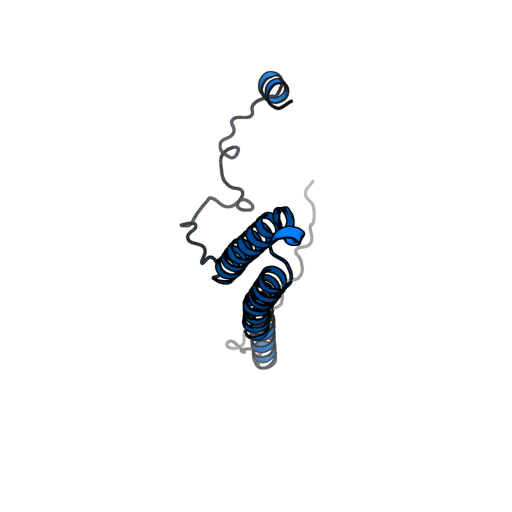N . ARG A 1 115 ? -40.862 -1.996 25.621 1.00 62.78 115 ARG A N 1
ATOM 897 C CA . ARG A 1 115 ? -41.963 -1.402 26.388 1.00 62.78 115 ARG A CA 1
ATOM 898 C C . ARG A 1 115 ? -41.395 -0.856 27.705 1.00 62.78 115 ARG A C 1
ATOM 900 O O . ARG A 1 115 ? -40.526 -1.517 28.282 1.00 62.78 115 ARG A O 1
ATOM 907 N N . PRO A 1 116 ? -41.854 0.313 28.186 1.00 56.75 116 PRO A N 1
ATOM 908 C CA . PRO A 1 116 ? -41.409 0.837 29.468 1.00 56.75 116 PRO A CA 1
ATOM 909 C C . PRO A 1 116 ? -41.665 -0.225 30.536 1.00 56.75 116 PRO A C 1
ATOM 911 O O . PRO A 1 116 ? -42.802 -0.660 30.731 1.00 56.75 116 PRO A O 1
ATOM 914 N N . VAL A 1 117 ? -40.592 -0.686 31.183 1.00 60.44 117 VAL A N 1
ATOM 915 C CA . VAL A 1 117 ? -40.698 -1.591 32.324 1.00 60.44 117 VAL A CA 1
ATOM 916 C C . VAL A 1 117 ? -41.366 -0.788 33.426 1.00 60.44 117 VAL A C 1
ATOM 918 O O . VAL A 1 117 ? -40.761 0.095 34.030 1.00 60.44 117 VAL A O 1
ATOM 921 N N . THR A 1 118 ? -42.645 -1.062 33.646 1.00 58.91 118 THR A N 1
ATOM 922 C CA . THR A 1 118 ? -43.399 -0.550 34.783 1.00 58.91 118 THR A CA 1
ATOM 923 C C . THR A 1 118 ? -42.883 -1.304 36.006 1.00 58.91 118 THR A C 1
ATOM 925 O O . THR A 1 118 ? -43.398 -2.357 36.372 1.00 58.91 118 THR A O 1
ATOM 928 N N . LEU A 1 119 ? -41.789 -0.819 36.598 1.00 55.69 119 LEU A N 1
ATOM 929 C CA . LEU A 1 119 ? -41.350 -1.260 37.918 1.00 55.69 119 LEU A CA 1
ATOM 930 C C . LEU A 1 119 ? -42.430 -0.817 38.903 1.00 55.69 119 LEU A C 1
ATOM 932 O O . LEU A 1 119 ? -42.476 0.350 39.276 1.00 55.69 119 LEU A O 1
ATOM 936 N N . ALA A 1 120 ? -43.341 -1.738 39.220 1.00 55.25 120 ALA A N 1
ATOM 937 C CA . ALA A 1 120 ? -44.233 -1.707 40.374 1.00 55.25 120 ALA A CA 1
ATOM 938 C C . ALA A 1 120 ? -44.575 -0.288 40.885 1.00 55.25 120 ALA A C 1
ATOM 940 O O . ALA A 1 120 ? -44.114 0.129 41.940 1.00 55.25 120 ALA A O 1
ATOM 941 N N . GLY A 1 121 ? -45.368 0.466 40.116 1.00 49.69 121 GLY A N 1
ATOM 942 C CA . GLY A 1 121 ? -46.095 1.639 40.615 1.00 49.69 121 GLY A CA 1
ATOM 943 C C . GLY A 1 121 ? -45.289 2.875 41.033 1.00 49.69 121 GLY A C 1
ATOM 944 O O . GLY A 1 121 ? -45.895 3.781 41.599 1.00 49.69 121 GLY A O 1
ATOM 945 N N . VAL A 1 122 ? -43.982 2.971 40.759 1.00 59.91 122 VAL A N 1
ATOM 946 C CA . VAL A 1 122 ? -43.210 4.179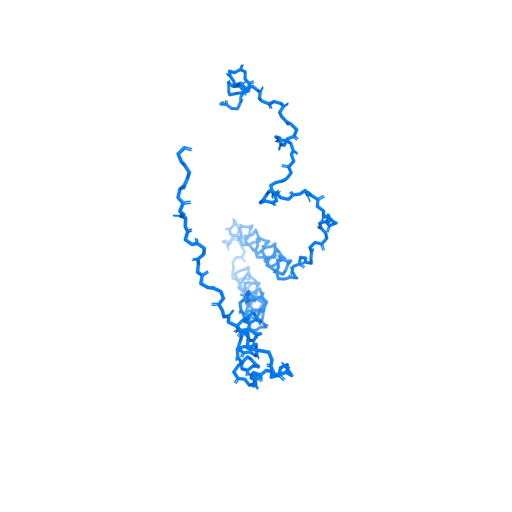 41.110 1.00 59.91 122 VAL A CA 1
ATOM 947 C C . VAL A 1 122 ?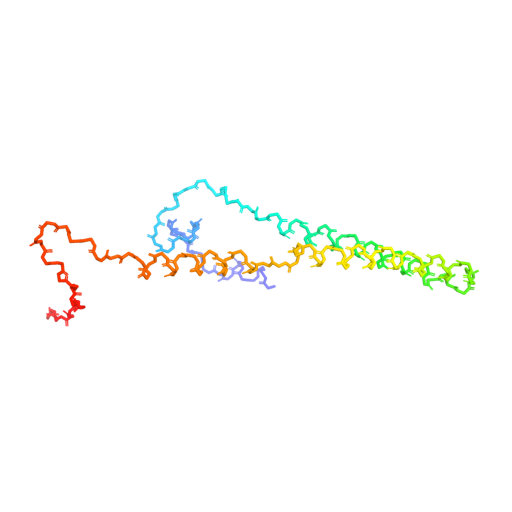 -43.046 5.081 39.879 1.00 59.91 122 VAL A C 1
ATOM 949 O O . VAL A 1 122 ? -42.422 4.660 38.901 1.00 59.91 122 VAL A O 1
ATOM 952 N N . PRO A 1 123 ? -43.589 6.313 39.871 1.00 45.62 123 PRO A N 1
ATOM 953 C CA . PRO A 1 123 ? -43.393 7.231 38.759 1.00 45.62 123 PRO A CA 1
ATOM 954 C C . PRO A 1 123 ? -41.949 7.745 38.792 1.00 45.62 123 PRO A C 1
ATOM 956 O O . PRO A 1 123 ? -41.557 8.486 39.690 1.00 45.62 123 PRO A O 1
ATOM 959 N N . PHE A 1 124 ? -41.136 7.339 37.816 1.00 61.94 124 PHE A N 1
ATOM 960 C CA . PHE A 1 124 ? -39.816 7.930 37.607 1.00 61.94 124 PHE A CA 1
ATOM 961 C C . PHE A 1 124 ? -39.988 9.261 36.869 1.00 61.94 124 PHE A C 1
ATOM 963 O O . PHE A 1 124 ? -40.040 9.307 35.636 1.00 61.94 124 PHE A O 1
ATOM 970 N N . GLU A 1 125 ? -40.122 10.349 37.630 1.00 55.78 125 GLU A N 1
ATOM 971 C CA . GLU A 1 125 ? -40.001 11.696 37.079 1.00 55.78 125 GLU A CA 1
ATOM 972 C C . GLU A 1 125 ? -38.574 11.911 36.575 1.00 55.78 125 GLU A C 1
ATOM 974 O O . GLU A 1 125 ? -37.587 11.786 37.302 1.00 55.78 125 GLU A O 1
ATOM 979 N N . ARG A 1 126 ? -38.467 12.241 35.288 1.00 58.56 126 ARG A N 1
ATOM 980 C CA . ARG A 1 126 ? -37.214 12.631 34.651 1.00 58.56 126 ARG A CA 1
ATOM 981 C C . ARG A 1 126 ? -36.811 13.981 35.252 1.00 58.56 126 ARG A C 1
ATOM 983 O O . ARG A 1 126 ? -37.368 15.006 34.869 1.00 58.56 126 ARG A O 1
ATOM 990 N N . GLY A 1 127 ? -35.899 13.958 36.224 1.00 50.72 127 GLY A N 1
ATOM 991 C CA . GLY A 1 127 ? -35.433 15.144 36.940 1.00 50.72 127 GLY A CA 1
ATOM 992 C C . GLY A 1 127 ? -35.060 16.279 35.986 1.00 50.72 127 GLY A C 1
ATOM 993 O O . GLY A 1 127 ? -34.233 16.117 35.088 1.00 50.72 127 GLY A O 1
ATOM 994 N N . THR A 1 128 ? -35.710 17.424 36.173 1.00 55.00 128 THR A N 1
ATOM 995 C CA . THR A 1 128 ? -35.403 18.691 35.504 1.00 55.00 128 THR A CA 1
ATOM 996 C C . THR A 1 128 ? -33.949 19.108 35.749 1.00 55.00 128 THR A C 1
ATOM 998 O O . THR A 1 128 ? -33.398 18.781 36.804 1.00 55.00 128 THR A O 1
ATOM 1001 N N . PRO A 1 129 ? -33.321 19.868 34.831 1.00 50.47 129 PRO A N 1
ATOM 1002 C CA . PRO A 1 129 ? -31.966 20.364 35.034 1.00 50.47 129 PRO A CA 1
ATOM 1003 C C . PRO A 1 129 ? -31.917 21.219 36.303 1.00 50.47 129 PRO A C 1
ATOM 1005 O O . PRO A 1 129 ? -32.728 22.127 36.486 1.00 50.47 129 PRO A O 1
ATOM 1008 N N . VAL A 1 130 ? -30.974 20.894 37.191 1.00 61.25 130 VAL A N 1
ATOM 1009 C CA . VAL A 1 130 ? -30.706 21.628 38.430 1.00 61.25 130 VAL A CA 1
ATOM 1010 C C . VAL A 1 130 ? -30.413 23.083 38.073 1.00 61.25 130 VAL A C 1
ATOM 1012 O O . VAL A 1 130 ? -29.355 23.416 37.542 1.00 61.25 130 VAL A O 1
ATOM 1015 N N . GLY A 1 131 ? -31.391 23.947 38.342 1.00 50.91 131 GLY A N 1
ATOM 1016 C CA . GLY A 1 131 ? -31.261 25.386 38.213 1.00 50.91 131 GLY A CA 1
ATOM 1017 C C . GLY A 1 131 ? -30.214 25.903 39.191 1.00 50.91 131 GLY A C 1
ATOM 1018 O O . GLY A 1 131 ? -30.336 25.751 40.406 1.00 50.91 131 GLY A O 1
ATOM 1019 N N . THR A 1 132 ? -29.187 26.541 38.646 1.00 56.97 132 THR A N 1
ATOM 1020 C CA . THR A 1 132 ? -28.187 27.299 39.389 1.00 56.97 132 THR A CA 1
ATOM 1021 C C . THR A 1 132 ? -28.876 28.493 40.058 1.00 56.97 132 THR A C 1
ATOM 1023 O O . THR A 1 132 ? -29.173 29.493 39.402 1.00 56.97 132 THR A O 1
ATOM 1026 N N . LYS A 1 133 ? -29.162 28.411 41.360 1.00 49.47 133 LYS A N 1
ATOM 1027 C CA . LYS A 1 133 ? -29.579 29.573 42.155 1.00 49.47 133 LYS A CA 1
ATOM 1028 C C . LYS A 1 133 ? -28.470 29.908 43.143 1.00 49.47 133 LYS A C 1
ATOM 1030 O O . LYS A 1 133 ? -28.033 29.056 43.910 1.00 49.47 133 LYS A O 1
ATOM 1035 N N . GLY A 1 134 ? -27.980 31.138 43.022 1.00 50.47 134 GLY A N 1
ATOM 1036 C CA . GLY A 1 134 ? -26.722 31.595 43.589 1.00 50.47 134 GLY A CA 1
ATOM 1037 C C . GLY A 1 134 ? -26.616 31.585 45.111 1.00 50.47 134 GLY A C 1
ATOM 1038 O O . GLY A 1 134 ? -27.601 31.530 45.851 1.00 50.47 134 GLY A O 1
ATOM 1039 N N . ARG A 1 135 ? -25.368 31.729 45.552 1.00 50.62 135 ARG A N 1
ATOM 1040 C CA . ARG A 1 135 ? -25.010 32.245 46.867 1.00 50.62 135 ARG A CA 1
ATOM 1041 C C . ARG A 1 135 ? -24.151 33.489 46.687 1.00 50.62 135 ARG A C 1
ATOM 1043 O O . ARG A 1 135 ? -23.283 33.528 45.820 1.00 50.62 135 ARG A O 1
ATOM 1050 N N . ARG A 1 136 ? -24.532 34.481 47.488 1.00 53.69 136 ARG A N 1
ATOM 1051 C CA . ARG A 1 136 ? -23.788 35.687 47.840 1.00 53.69 136 ARG A CA 1
ATOM 1052 C C . ARG A 1 136 ? -22.453 35.337 48.482 1.00 53.69 136 ARG A C 1
ATOM 1054 O O . ARG A 1 136 ? -22.378 34.224 49.052 1.00 53.69 136 ARG A O 1
#

Solvent-accessible surface area (backbone atoms only — not comparable to full-atom values): 8790 Å² total; per-residue (Å²): 107,72,69,58,51,67,72,73,50,86,83,79,87,53,88,68,72,82,51,79,89,52,94,87,52,78,95,80,74,83,87,76,70,84,76,63,67,52,61,55,53,51,52,51,52,47,55,55,53,51,50,49,52,52,51,52,51,61,46,60,77,44,44,77,83,43,36,70,66,45,50,53,52,51,52,52,51,54,48,55,54,49,50,52,52,51,50,43,52,74,72,40,63,80,55,92,54,65,68,59,56,53,50,51,51,54,49,53,54,50,57,75,64,54,69,83,79,77,63,81,90,62,86,80,74,81,78,71,82,83,75,89,74,86,79,133

Nearest PDB structures (foldseek):
  8qby-assembly1_A  TM=7.543E-01  e=3.355E-06  Paracoccus denitrificans PD1222
  6q8o-assembly1_A  TM=8.361E-01  e=1.569E-05  Thermus thermophilus HB8
  6zjy-assembly1_A  TM=8.119E-01  e=2.870E-05  Thermus thermophilus
  8gzu-assembly1_n3  TM=7.110E-01  e=4.489E-04  Tetrahymena thermophila SB210
  7zme-assembly1_3  TM=7.807E-01  e=1.074E-03  Thermochaetoides thermophila DSM 1495

Secondary structure (DSSP, 8-state):
-HHHHHHHS-----GGGGS---TTS---S-------HHHHHHHHHHHHHHHHHHHHHHHHHTHHHHHHHHHHHHHHHHHHHHHHHHHHHHHTTT-SSHHHHHHHHHHHHHHHH------TT-----PPP-------